Protein AF-A0A944CH88-F1 (afdb_monomer)

pLDDT: mean 96.01, std 3.59, range [76.94, 98.62]

Organism: NCBI:txid2571221

Radius of gyration: 16.91 Å; Cα contacts (8 Å, |Δi|>4): 150; chains: 1; bounding box: 44×30×49 Å

Sequence (169 aa):
MRGFDLSIDGFWRSFAVIFLLVPLFVVSSLAERKLLLDETEFLPAGAFWLAQFTSLGLDWVALPLLLAGLAKPLGISAGYVPFIVARNWTSLLAALPYVFVGLLYLAGLIAPGIMVLLSLVTLIVVIWYRFIIARVALQASMSMTIGVVILDIILSLLIGELAGRIWGL

Foldseek 3Di:
DVPFDLDPVSLVVLLVLLVVCVVLLVLLLVLVVVLVVVVDVDDPPVLSVQLSVQLSVCLSCVLLVVCVVCCVVQVQVQLSSQLSSLCSVCVNVLSVQSSVLSVCVVVVVDDSVVSVVSVVVSVVVSLVVSLVSLVVRSVHDSVVSVVSSVVSVVSSVVSSVVSSVVSVD

Mean predicted aligned error: 2.96 Å

Secondary structure (DSSP, 8-state):
-TTS--SHHHHHHHHTHHHHHHHHHHHHHHHHHHHHHHH-S---HHHHHHHHHHHHHHHHHHHHHHHHHHTTTTT-HHHHHHHHHHHHHHHHHHHHHHHHHHHHHHTTSS-HHHHHHHHHHHHHHHHHHHHHHHHHHH---HHHHHHHHHHHHHHHHHHHHHHHHHHT-

Structure (mmCIF, N/CA/C/O backbone):
data_AF-A0A944CH88-F1
#
_entry.id   AF-A0A944CH88-F1
#
loop_
_atom_site.group_PDB
_atom_site.id
_atom_site.type_symbol
_atom_site.label_atom_id
_atom_site.label_alt_id
_atom_site.label_comp_id
_atom_site.label_asym_id
_atom_site.label_entity_id
_atom_site.label_seq_id
_atom_site.pdbx_PDB_ins_code
_atom_site.Cartn_x
_atom_site.Cartn_y
_atom_site.Cartn_z
_atom_site.occupancy
_atom_site.B_iso_or_equiv
_atom_site.auth_seq_id
_atom_site.auth_comp_id
_atom_site.auth_asym_id
_atom_site.auth_atom_id
_atom_site.pdbx_PDB_model_num
ATOM 1 N N . MET A 1 1 ? -18.241 -1.582 6.065 1.00 85.25 1 MET A N 1
ATOM 2 C CA . MET A 1 1 ? -18.113 -2.413 7.286 1.00 85.25 1 MET A CA 1
ATOM 3 C C . MET A 1 1 ? -18.973 -3.673 7.259 1.00 85.25 1 MET A C 1
ATOM 5 O O . MET A 1 1 ? -18.416 -4.724 7.508 1.00 85.25 1 MET A O 1
ATOM 9 N N . ARG A 1 2 ? -20.273 -3.627 6.906 1.00 81.00 2 ARG A N 1
ATOM 10 C CA . ARG A 1 2 ? -21.160 -4.821 6.901 1.00 81.00 2 ARG A CA 1
ATOM 11 C C . ARG A 1 2 ? -20.719 -5.994 6.002 1.00 81.00 2 ARG A C 1
ATOM 13 O O . ARG A 1 2 ? -21.133 -7.112 6.258 1.00 81.00 2 ARG A O 1
ATOM 20 N N . GLY A 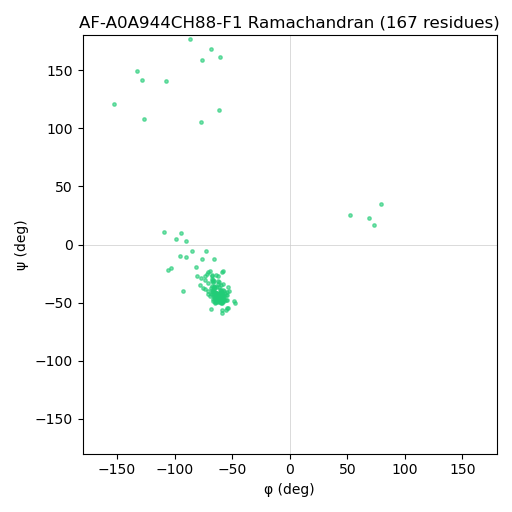1 3 ? -19.914 -5.742 4.966 1.00 85.19 3 GLY A N 1
ATOM 21 C CA . GLY A 1 3 ? -19.388 -6.781 4.069 1.00 85.19 3 GLY A CA 1
ATOM 22 C C . GLY A 1 3 ? -18.051 -7.397 4.498 1.00 85.19 3 GLY A C 1
ATOM 23 O O . GLY A 1 3 ? -17.506 -8.197 3.750 1.00 85.19 3 GLY A O 1
ATOM 24 N N . PHE A 1 4 ? -17.497 -7.007 5.651 1.00 90.88 4 PHE A N 1
ATOM 25 C CA . PHE A 1 4 ? -16.229 -7.539 6.152 1.00 90.88 4 PHE A CA 1
ATOM 26 C C . PHE A 1 4 ? -16.456 -8.466 7.345 1.00 90.88 4 PHE A C 1
ATOM 28 O O . PHE A 1 4 ? -17.264 -8.160 8.222 1.00 90.88 4 PHE A O 1
ATOM 35 N N . ASP A 1 5 ? -15.696 -9.560 7.403 1.00 93.62 5 ASP A N 1
ATOM 36 C CA . ASP A 1 5 ? -15.576 -10.385 8.605 1.00 93.62 5 ASP A CA 1
ATOM 37 C C . ASP A 1 5 ? -14.647 -9.680 9.604 1.00 93.62 5 ASP A C 1
ATOM 39 O O . ASP A 1 5 ? -13.435 -9.605 9.402 1.00 93.62 5 ASP A O 1
ATOM 43 N N . LEU A 1 6 ? -15.239 -9.111 10.657 1.00 95.38 6 LEU A N 1
ATOM 44 C CA . LEU A 1 6 ? -14.536 -8.341 11.690 1.00 95.38 6 LEU A CA 1
ATOM 45 C C . LEU A 1 6 ? -14.157 -9.188 12.915 1.00 95.38 6 LEU A C 1
ATOM 47 O O . LEU A 1 6 ? -13.763 -8.636 13.942 1.00 95.38 6 LEU A O 1
ATOM 51 N N . SER A 1 7 ? -14.306 -10.513 12.831 1.00 95.50 7 SER A N 1
ATOM 52 C CA . SER A 1 7 ? -13.823 -11.428 13.863 1.00 95.50 7 SER A CA 1
ATOM 53 C C . SER A 1 7 ? -12.290 -11.459 13.913 1.00 95.50 7 SER A C 1
ATOM 55 O O . SER A 1 7 ? -11.600 -10.970 13.015 1.00 95.50 7 SER A O 1
ATOM 57 N N . ILE A 1 8 ? -11.736 -12.073 14.961 1.00 94.44 8 ILE A N 1
ATOM 58 C CA . ILE A 1 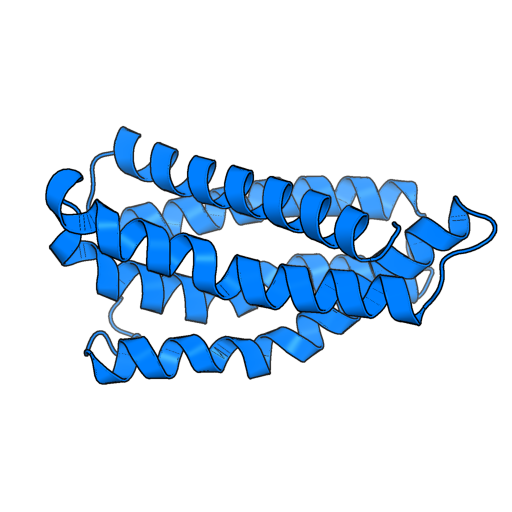8 ? -10.288 -12.300 15.054 1.00 94.44 8 ILE A CA 1
ATOM 59 C C . ILE A 1 8 ? -9.775 -13.205 13.924 1.00 94.44 8 ILE A C 1
ATOM 61 O O . ILE A 1 8 ? -8.683 -12.989 13.404 1.00 94.44 8 ILE A O 1
ATOM 65 N N . ASP A 1 9 ? -10.576 -14.171 13.477 1.00 96.69 9 ASP A N 1
ATOM 66 C CA . ASP A 1 9 ? -10.211 -15.004 12.334 1.00 96.69 9 ASP A CA 1
ATOM 67 C C . ASP A 1 9 ? -10.267 -14.200 11.034 1.00 96.69 9 ASP A C 1
ATOM 69 O O . ASP A 1 9 ? -9.391 -14.335 10.181 1.00 96.69 9 ASP A O 1
ATOM 73 N N . GLY A 1 10 ? -11.281 -13.342 10.885 1.00 96.62 10 GLY A N 1
ATOM 74 C CA . GLY A 1 10 ? -11.403 -12.405 9.769 1.00 96.62 10 GLY A CA 1
ATOM 75 C C . GLY A 1 10 ? -10.204 -11.460 9.669 1.00 96.62 10 GLY A C 1
ATOM 76 O O . GLY A 1 10 ? -9.684 -11.232 8.574 1.00 96.62 10 GLY A O 1
ATOM 77 N N . PHE A 1 11 ? -9.690 -10.996 10.813 1.00 97.81 11 PHE A N 1
ATOM 78 C CA . PHE A 1 11 ? -8.443 -10.234 10.903 1.00 97.81 11 PHE A CA 1
ATOM 79 C C . PHE A 1 11 ? -7.269 -10.985 10.275 1.00 97.81 11 PHE A C 1
ATOM 81 O O . PHE A 1 11 ? -6.664 -10.471 9.333 1.00 97.81 11 PHE A O 1
ATOM 88 N N . TRP A 1 12 ? -6.981 -12.209 10.720 1.00 97.88 12 TRP A N 1
ATOM 89 C CA . TRP A 1 12 ? -5.861 -12.989 10.184 1.00 97.88 12 TRP A CA 1
ATOM 90 C C . TRP A 1 12 ? -6.056 -13.359 8.713 1.00 97.88 12 TRP A C 1
ATOM 92 O O . TRP A 1 12 ? -5.129 -13.219 7.916 1.00 97.88 12 TRP A O 1
ATOM 102 N N . ARG A 1 13 ? -7.277 -13.739 8.315 1.00 97.62 13 ARG A N 1
ATOM 103 C CA . ARG A 1 13 ? -7.613 -14.015 6.909 1.00 97.62 13 ARG A CA 1
ATOM 104 C C . ARG A 1 13 ? -7.389 -12.801 6.012 1.00 97.62 13 ARG A C 1
ATOM 106 O O . ARG A 1 13 ? -6.966 -12.970 4.873 1.00 97.62 13 ARG A O 1
ATOM 113 N N . SER A 1 14 ? -7.621 -11.583 6.506 1.00 98.38 14 SER A N 1
ATOM 114 C CA . SER A 1 14 ? -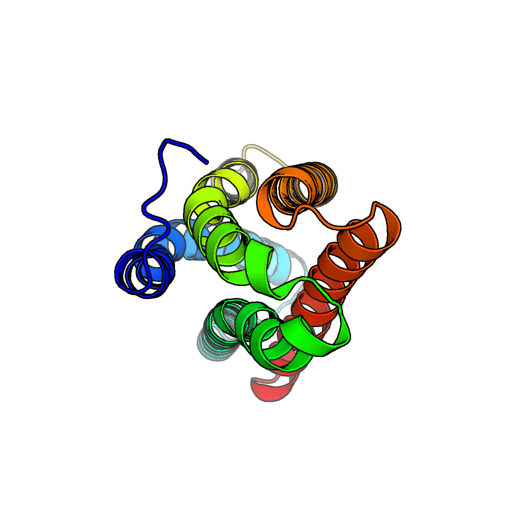7.413 -10.368 5.711 1.00 98.38 14 SER A CA 1
ATOM 115 C C . SER A 1 14 ? -5.952 -10.177 5.278 1.00 98.38 14 SER A C 1
ATOM 117 O O . SER A 1 14 ? -5.710 -9.610 4.217 1.00 98.38 14 SER A O 1
ATOM 119 N N . PHE A 1 15 ? -4.967 -10.694 6.023 1.00 98.38 15 PHE A N 1
ATOM 120 C CA . PHE A 1 15 ? -3.560 -10.610 5.612 1.00 98.38 15 PHE A CA 1
ATOM 121 C C . PHE A 1 15 ? -3.256 -11.450 4.371 1.00 98.38 15 PHE A C 1
ATOM 123 O O . PHE A 1 15 ? -2.366 -11.082 3.606 1.00 98.38 15 PHE A O 1
ATOM 130 N N . ALA A 1 16 ? -4.024 -12.516 4.118 1.00 98.12 16 ALA A N 1
ATOM 131 C CA . ALA A 1 16 ? -3.881 -13.337 2.918 1.00 98.12 16 ALA A CA 1
ATOM 132 C C . ALA A 1 16 ? -4.238 -12.576 1.627 1.00 98.12 16 ALA A C 1
ATOM 134 O O . ALA A 1 16 ? -3.886 -13.025 0.537 1.00 98.12 16 ALA A O 1
ATOM 135 N N . VAL A 1 17 ? -4.865 -11.395 1.726 1.00 98.44 17 VAL A N 1
ATOM 136 C CA . VAL A 1 17 ? -5.099 -10.511 0.572 1.00 98.44 17 VAL A CA 1
ATOM 137 C C . VAL A 1 17 ? -3.786 -10.121 -0.119 1.00 98.44 17 VAL A C 1
ATOM 139 O O . VAL A 1 17 ? -3.804 -9.865 -1.321 1.00 98.44 17 VAL A O 1
ATOM 142 N N . ILE A 1 18 ? -2.637 -10.178 0.570 1.00 98.38 18 ILE A N 1
ATOM 143 C CA . ILE A 1 18 ? -1.329 -9.956 -0.061 1.00 98.38 18 ILE A CA 1
ATOM 144 C C . ILE A 1 18 ? -1.106 -10.866 -1.274 1.00 98.38 18 ILE A C 1
ATOM 146 O O . ILE A 1 18 ? -0.581 -10.410 -2.280 1.00 98.38 18 ILE A O 1
ATOM 150 N N . PHE A 1 19 ? -1.572 -12.119 -1.245 1.00 98.12 19 PHE A N 1
ATOM 151 C CA . PHE A 1 19 ? -1.405 -13.044 -2.370 1.00 98.12 19 PHE A CA 1
ATOM 152 C C . PHE A 1 19 ? -2.203 -12.614 -3.607 1.00 98.12 19 PHE A C 1
ATOM 154 O O . PHE A 1 19 ? -1.765 -12.842 -4.731 1.00 98.12 19 PHE A O 1
ATOM 161 N N . LEU A 1 20 ? -3.346 -11.953 -3.405 1.00 98.06 20 LEU A N 1
ATOM 162 C CA . LEU A 1 20 ? -4.129 -11.341 -4.482 1.00 98.06 20 LEU A CA 1
ATOM 163 C C . LEU A 1 20 ? -3.508 -10.021 -4.954 1.00 98.06 20 LEU A C 1
ATOM 165 O O . LEU A 1 20 ? -3.662 -9.642 -6.113 1.00 98.06 20 LEU A O 1
ATOM 169 N N . LEU A 1 21 ? -2.801 -9.326 -4.063 1.00 98.06 21 LEU A N 1
ATOM 170 C CA . LEU A 1 21 ? -2.130 -8.067 -4.358 1.00 98.06 21 LEU A CA 1
ATOM 171 C C . LEU A 1 21 ? -0.818 -8.267 -5.128 1.00 98.06 21 LEU A C 1
ATOM 173 O O . LEU A 1 21 ? -0.511 -7.455 -5.994 1.00 98.06 21 LEU A O 1
ATOM 177 N N . VAL A 1 22 ? -0.070 -9.344 -4.866 1.00 98.31 22 VAL A N 1
ATOM 178 C CA . VAL A 1 22 ? 1.208 -9.664 -5.532 1.00 98.31 22 VAL A CA 1
ATOM 179 C C . VAL A 1 22 ? 1.150 -9.539 -7.062 1.00 98.31 22 VAL A C 1
ATOM 181 O O . VAL A 1 22 ? 2.009 -8.847 -7.604 1.00 98.31 22 VAL A O 1
ATOM 184 N N . PRO A 1 23 ? 0.181 -10.119 -7.800 1.00 98.19 23 PRO A N 1
ATOM 185 C CA . PRO A 1 23 ? 0.139 -9.946 -9.255 1.00 98.19 23 PRO A CA 1
ATOM 186 C C . PRO A 1 23 ? -0.070 -8.483 -9.685 1.00 98.19 23 PRO A C 1
ATOM 188 O O . PRO A 1 23 ? 0.547 -8.041 -10.651 1.00 98.19 23 PRO A O 1
ATOM 191 N N . LEU A 1 24 ? -0.881 -7.707 -8.957 1.00 98.25 24 LEU A N 1
ATOM 192 C CA . LEU A 1 24 ? -1.085 -6.273 -9.219 1.00 98.25 24 LEU A CA 1
ATOM 193 C C . LEU A 1 24 ? 0.192 -5.466 -8.934 1.00 98.25 24 LEU A C 1
ATOM 195 O O . LEU A 1 24 ? 0.570 -4.574 -9.698 1.00 98.25 24 LEU A O 1
ATOM 199 N N . PHE A 1 25 ? 0.879 -5.816 -7.850 1.00 97.94 25 PHE A N 1
ATOM 200 C CA . PHE A 1 25 ? 2.156 -5.230 -7.474 1.00 97.94 25 PHE A CA 1
ATOM 201 C C . PHE A 1 25 ? 3.218 -5.487 -8.547 1.00 97.94 25 PHE A C 1
ATOM 203 O O . PHE A 1 25 ? 3.821 -4.538 -9.031 1.00 97.94 25 PHE A O 1
ATOM 210 N N . VAL A 1 26 ? 3.366 -6.733 -9.012 1.00 98.50 26 VAL A N 1
ATOM 211 C CA . VAL A 1 26 ? 4.333 -7.104 -10.059 1.00 98.50 26 VAL A CA 1
ATOM 212 C C . VAL A 1 26 ? 4.133 -6.291 -11.338 1.00 98.50 26 VAL A C 1
ATOM 214 O O . VAL A 1 26 ? 5.114 -5.832 -11.917 1.00 98.50 26 VAL A O 1
ATOM 217 N N . VAL A 1 27 ? 2.889 -6.066 -11.774 1.00 98.31 27 VAL A N 1
ATOM 218 C CA . VAL A 1 27 ? 2.615 -5.236 -12.962 1.00 98.31 27 VAL A CA 1
ATOM 219 C C . VAL A 1 27 ? 3.071 -3.791 -12.752 1.00 98.31 27 VAL A C 1
ATOM 221 O O . VAL A 1 27 ? 3.725 -3.221 -13.624 1.00 98.31 27 VAL A O 1
ATOM 224 N N . SER A 1 28 ? 2.769 -3.211 -11.590 1.00 97.50 28 SER A N 1
ATOM 225 C CA . SER A 1 28 ? 3.194 -1.845 -11.257 1.00 97.50 28 SER A CA 1
ATOM 226 C C . SER A 1 28 ? 4.724 -1.738 -11.166 1.00 97.50 28 SER A C 1
ATOM 228 O O . SER A 1 28 ? 5.309 -0.835 -11.760 1.00 97.50 28 SER A O 1
ATOM 230 N N . SER A 1 29 ? 5.388 -2.707 -10.528 1.00 97.94 29 SER A N 1
ATOM 231 C CA . SER A 1 29 ? 6.851 -2.771 -10.423 1.00 97.94 29 SER A CA 1
ATOM 232 C C . SER A 1 29 ? 7.536 -2.999 -11.773 1.00 97.94 29 SER A C 1
ATOM 234 O O . SER A 1 29 ? 8.635 -2.503 -11.994 1.00 97.94 29 SER A O 1
ATOM 236 N N . LEU A 1 30 ? 6.912 -3.717 -12.713 1.00 98.19 30 LEU A N 1
ATOM 237 C CA . LEU A 1 30 ? 7.433 -3.836 -14.081 1.00 98.19 30 LEU A CA 1
ATOM 238 C C . LEU A 1 30 ? 7.440 -2.483 -14.798 1.00 98.19 30 LEU A C 1
ATOM 240 O O . LEU A 1 30 ? 8.406 -2.167 -15.492 1.00 98.19 30 LEU A O 1
ATOM 244 N N . ALA A 1 31 ? 6.377 -1.693 -14.631 1.00 97.94 31 ALA A N 1
ATOM 245 C CA . ALA A 1 31 ? 6.292 -0.353 -15.198 1.00 97.94 31 ALA A CA 1
ATOM 246 C C . ALA A 1 31 ? 7.352 0.575 -14.586 1.00 97.94 31 ALA A C 1
ATOM 248 O O . ALA A 1 31 ? 8.068 1.248 -15.318 1.00 97.94 31 ALA A O 1
ATOM 249 N N . GLU A 1 32 ? 7.508 0.552 -13.263 1.00 96.06 32 GLU A N 1
ATOM 250 C CA . GLU A 1 32 ? 8.556 1.294 -12.552 1.00 96.06 32 GLU A CA 1
ATOM 251 C C . GLU A 1 32 ? 9.962 0.889 -13.005 1.00 96.06 32 GLU A C 1
ATOM 253 O O . GLU A 1 32 ? 10.790 1.740 -13.311 1.00 96.06 32 GLU A O 1
ATOM 258 N N . ARG A 1 33 ? 10.229 -0.414 -13.137 1.00 95.88 33 ARG A N 1
ATOM 259 C CA . ARG A 1 33 ? 11.524 -0.905 -13.617 1.00 95.88 33 ARG A CA 1
ATOM 260 C C . ARG A 1 33 ? 11.847 -0.397 -15.019 1.00 95.88 33 ARG A C 1
ATOM 262 O O . ARG A 1 33 ? 12.991 -0.045 -15.285 1.00 95.88 33 ARG A O 1
ATOM 269 N N . LYS A 1 34 ? 10.859 -0.401 -15.920 1.00 95.69 34 LYS A N 1
ATOM 270 C CA . LYS A 1 34 ? 11.012 0.139 -17.277 1.00 95.69 34 LYS A CA 1
ATOM 271 C C . LYS A 1 34 ? 11.333 1.636 -17.224 1.00 95.69 34 LYS A C 1
ATOM 273 O O . LYS A 1 34 ? 12.265 2.056 -17.891 1.00 95.69 34 LYS A O 1
ATOM 278 N N . LEU A 1 35 ? 10.633 2.392 -16.376 1.00 94.81 35 LEU A N 1
ATOM 279 C CA . LEU A 1 35 ? 10.882 3.820 -16.176 1.00 94.81 35 LEU A CA 1
ATOM 280 C C . LEU A 1 35 ? 12.315 4.092 -15.690 1.00 94.81 35 LEU A C 1
ATOM 282 O O . LEU A 1 35 ? 12.998 4.937 -16.251 1.00 94.81 35 LEU A O 1
ATOM 286 N N . LEU A 1 36 ? 12.798 3.332 -14.705 1.00 92.81 36 LEU A N 1
ATOM 287 C CA . LEU A 1 36 ? 14.163 3.472 -14.187 1.00 92.81 36 LEU A CA 1
ATOM 288 C C . LEU A 1 36 ? 15.233 3.098 -15.222 1.00 92.81 36 LEU A C 1
ATOM 290 O O . LEU A 1 36 ? 16.297 3.708 -15.254 1.00 92.81 36 LEU A O 1
ATOM 294 N N . LEU A 1 37 ? 14.974 2.102 -16.071 1.00 93.25 37 LEU A N 1
ATOM 295 C CA . LEU A 1 37 ? 15.880 1.718 -17.161 1.00 93.25 37 LEU A CA 1
ATOM 296 C C . LEU A 1 37 ? 15.907 2.742 -18.305 1.00 93.25 37 LEU A C 1
ATOM 298 O O . LEU A 1 37 ? 16.910 2.825 -19.005 1.00 93.25 37 LEU A O 1
ATOM 302 N N . ASP A 1 38 ? 14.842 3.526 -18.493 1.00 85.81 38 ASP A N 1
ATOM 303 C CA . ASP A 1 38 ? 14.856 4.655 -19.432 1.00 85.81 38 ASP A CA 1
ATOM 304 C C . ASP A 1 38 ? 15.777 5.794 -18.925 1.00 85.81 38 ASP A C 1
ATOM 306 O O . ASP A 1 38 ? 16.265 6.593 -19.724 1.00 85.81 38 ASP A O 1
ATOM 310 N N . GLU A 1 39 ? 16.039 5.861 -17.611 1.00 82.38 39 GLU A N 1
ATOM 311 C CA . GLU A 1 39 ? 16.861 6.895 -16.957 1.00 82.38 39 GLU A CA 1
ATOM 312 C C . GLU A 1 39 ? 18.279 6.426 -16.575 1.00 82.38 39 GLU A C 1
ATOM 314 O O . GLU A 1 39 ? 19.169 7.254 -16.370 1.00 82.38 39 GLU A O 1
ATOM 319 N N . THR A 1 40 ? 18.511 5.114 -16.473 1.00 83.56 40 THR A N 1
ATOM 320 C CA . THR A 1 40 ? 19.772 4.522 -15.996 1.00 83.56 40 THR A CA 1
ATOM 321 C C . THR A 1 40 ? 20.314 3.479 -16.971 1.00 83.56 40 THR A C 1
ATOM 323 O O . THR A 1 40 ? 19.570 2.674 -17.523 1.00 83.56 40 THR A O 1
ATOM 326 N N . GLU A 1 41 ? 21.637 3.436 -17.158 1.00 76.94 41 GLU A N 1
ATOM 327 C CA . GLU A 1 41 ? 22.265 2.468 -18.075 1.00 76.94 41 GLU A CA 1
ATOM 328 C C . GLU A 1 41 ? 22.221 1.021 -17.552 1.00 76.94 41 GLU A C 1
ATOM 330 O O . GLU A 1 41 ? 22.302 0.071 -18.335 1.00 76.94 41 GLU A O 1
ATOM 335 N N . PHE A 1 42 ? 22.102 0.825 -16.232 1.00 83.81 42 PHE A N 1
ATOM 336 C CA . PHE A 1 42 ? 22.131 -0.500 -15.620 1.00 83.81 42 PHE A CA 1
ATOM 337 C C . PHE A 1 42 ? 21.344 -0.572 -14.307 1.00 83.81 42 PHE A C 1
ATOM 339 O O . PHE A 1 42 ? 21.687 0.083 -13.326 1.00 83.81 42 PHE A O 1
ATOM 346 N N . LEU A 1 43 ? 20.346 -1.460 -14.268 1.00 88.88 43 LEU A N 1
ATOM 347 C CA . LEU A 1 43 ? 19.575 -1.800 -13.072 1.00 88.88 43 LEU A CA 1
ATOM 348 C C . LEU A 1 43 ? 19.595 -3.326 -12.860 1.00 88.88 43 LEU A C 1
ATOM 350 O O . LEU A 1 43 ? 18.937 -4.057 -13.620 1.00 88.88 43 LEU A O 1
ATOM 354 N N . PRO A 1 44 ? 20.320 -3.846 -11.849 1.00 92.56 44 PRO A N 1
ATOM 355 C CA . PRO A 1 44 ? 20.387 -5.280 -11.598 1.00 92.56 44 PRO A CA 1
ATOM 356 C C . PRO A 1 44 ? 18.998 -5.845 -11.281 1.00 92.56 44 PRO A C 1
ATOM 358 O O . PRO A 1 44 ? 18.393 -5.527 -10.258 1.00 92.56 44 PRO A O 1
ATOM 361 N N . ALA A 1 45 ? 18.497 -6.735 -12.143 1.00 93.25 45 ALA A N 1
ATOM 362 C CA . ALA A 1 45 ? 17.147 -7.289 -12.016 1.00 93.25 45 ALA A CA 1
ATOM 363 C C . ALA A 1 45 ? 16.910 -7.971 -10.657 1.00 93.25 45 ALA A C 1
ATOM 365 O O . ALA A 1 45 ? 15.840 -7.826 -10.074 1.00 93.25 45 ALA A O 1
ATOM 366 N N . GLY A 1 46 ? 17.912 -8.706 -10.160 1.00 95.19 46 GLY A N 1
ATOM 367 C CA . GLY A 1 46 ? 17.840 -9.391 -8.869 1.00 95.19 46 GLY A CA 1
ATOM 368 C C . GLY A 1 46 ? 17.701 -8.416 -7.702 1.00 95.19 46 GLY A C 1
ATOM 369 O O . GLY A 1 46 ? 16.783 -8.568 -6.904 1.00 95.19 46 GLY A O 1
ATOM 370 N N . ALA A 1 47 ? 18.557 -7.390 -7.645 1.00 94.75 47 ALA A N 1
ATOM 371 C CA . ALA A 1 47 ? 18.500 -6.354 -6.613 1.00 94.75 47 ALA A CA 1
ATOM 372 C C . ALA A 1 47 ? 17.158 -5.613 -6.634 1.00 94.75 47 ALA A C 1
ATOM 374 O O . ALA A 1 47 ? 16.527 -5.473 -5.591 1.00 94.75 47 ALA A O 1
ATOM 375 N N . PHE A 1 48 ? 16.680 -5.231 -7.826 1.00 96.38 48 PHE A N 1
ATOM 376 C CA . PHE A 1 48 ? 15.377 -4.586 -8.005 1.00 96.38 48 PHE A CA 1
ATOM 377 C C . PHE A 1 48 ? 14.237 -5.411 -7.406 1.00 96.38 48 PHE A C 1
ATOM 379 O O . PHE A 1 48 ? 13.492 -4.922 -6.561 1.00 96.38 48 PHE A O 1
ATOM 386 N N . TRP A 1 49 ? 14.111 -6.682 -7.792 1.00 97.62 49 TRP A N 1
ATOM 387 C CA . TRP A 1 49 ? 13.023 -7.515 -7.281 1.00 97.62 49 TRP A CA 1
ATOM 388 C C . TRP A 1 49 ? 13.160 -7.819 -5.790 1.00 97.62 49 TRP A C 1
ATOM 390 O O . TRP A 1 49 ? 12.151 -7.850 -5.089 1.00 97.62 49 TRP A O 1
ATOM 400 N N . LEU A 1 50 ? 14.383 -8.002 -5.288 1.00 97.88 50 LEU A N 1
ATOM 401 C CA . LEU A 1 50 ? 14.619 -8.185 -3.857 1.00 97.88 50 LEU A CA 1
ATOM 402 C C . LEU A 1 50 ? 14.202 -6.944 -3.059 1.00 97.88 50 LEU A C 1
ATOM 404 O O . LEU A 1 50 ? 13.509 -7.095 -2.052 1.00 97.88 50 LEU A O 1
ATOM 408 N N . ALA A 1 51 ? 14.520 -5.738 -3.536 1.00 97.56 51 ALA A N 1
ATOM 409 C CA . ALA A 1 51 ? 14.054 -4.490 -2.937 1.00 97.56 51 ALA A CA 1
ATOM 410 C C . ALA A 1 51 ? 12.528 -4.372 -2.973 1.00 97.56 51 ALA A C 1
ATOM 412 O O . ALA A 1 51 ? 11.917 -4.184 -1.921 1.00 97.56 51 ALA A O 1
ATOM 413 N N . GLN A 1 52 ? 11.906 -4.598 -4.134 1.00 97.81 52 GLN A N 1
ATOM 414 C CA . GLN A 1 52 ? 10.453 -4.517 -4.294 1.00 97.81 52 GLN A CA 1
ATOM 415 C C . GLN A 1 52 ? 9.707 -5.486 -3.364 1.00 97.81 52 GLN A C 1
ATOM 417 O O . GLN A 1 52 ? 8.791 -5.078 -2.650 1.00 97.81 52 GLN A O 1
ATOM 422 N N . PHE A 1 53 ? 10.103 -6.761 -3.307 1.00 98.12 53 PHE A N 1
ATOM 423 C CA . PHE A 1 53 ? 9.431 -7.737 -2.442 1.00 98.12 53 PHE A CA 1
ATOM 424 C C . PHE A 1 53 ? 9.746 -7.546 -0.954 1.00 98.12 53 PHE A C 1
ATOM 426 O O . PHE A 1 53 ? 8.882 -7.817 -0.117 1.00 98.12 53 PHE A O 1
ATOM 433 N N . THR A 1 54 ? 10.936 -7.040 -0.614 1.00 98.06 54 THR A N 1
ATOM 434 C CA . THR A 1 54 ? 11.266 -6.659 0.768 1.00 98.06 54 THR A CA 1
ATOM 435 C C . THR A 1 54 ? 10.392 -5.495 1.223 1.00 98.06 54 THR A C 1
ATOM 437 O O . THR A 1 54 ? 9.778 -5.584 2.285 1.00 98.06 54 THR A O 1
ATOM 440 N N . SER A 1 55 ? 10.276 -4.446 0.402 1.00 97.75 55 SER A N 1
ATOM 441 C CA . SER A 1 55 ? 9.409 -3.300 0.686 1.00 97.75 55 SER A CA 1
ATOM 442 C C . SER A 1 55 ? 7.957 -3.740 0.818 1.00 97.75 55 SER A C 1
ATOM 444 O O . SER A 1 55 ? 7.350 -3.476 1.848 1.00 97.75 55 SER A O 1
ATOM 446 N N . LEU A 1 56 ? 7.427 -4.521 -0.135 1.00 98.12 56 LEU A N 1
ATOM 447 C CA . LEU A 1 56 ? 6.056 -5.039 -0.068 1.00 98.12 56 LEU A CA 1
ATOM 448 C C . LEU A 1 56 ? 5.791 -5.800 1.239 1.00 98.12 56 LEU A C 1
ATOM 450 O O . LEU A 1 56 ? 4.775 -5.567 1.890 1.00 98.12 56 LEU A O 1
ATOM 454 N N . GLY A 1 57 ? 6.689 -6.713 1.622 1.00 98.06 57 GLY A N 1
ATOM 455 C CA . GLY A 1 57 ? 6.536 -7.511 2.837 1.00 98.06 57 GLY A CA 1
ATOM 456 C C . GLY A 1 57 ? 6.552 -6.659 4.107 1.00 98.06 57 GLY A C 1
ATOM 457 O O . GLY A 1 57 ? 5.688 -6.828 4.968 1.00 98.06 57 GLY A O 1
ATOM 458 N N . LEU A 1 58 ? 7.504 -5.726 4.207 1.00 98.06 58 LEU A N 1
ATOM 459 C CA . LEU A 1 58 ? 7.631 -4.822 5.349 1.00 98.06 58 LEU A CA 1
ATOM 460 C C . LEU A 1 58 ? 6.450 -3.845 5.430 1.00 98.06 58 LEU A C 1
ATOM 462 O O . LEU A 1 58 ? 5.831 -3.739 6.488 1.00 98.06 58 LEU A O 1
ATOM 466 N N . ASP A 1 59 ? 6.070 -3.209 4.322 1.00 96.38 59 ASP A N 1
ATOM 467 C CA . ASP A 1 59 ? 4.941 -2.270 4.245 1.00 96.38 59 ASP A CA 1
ATOM 468 C C . ASP A 1 59 ? 3.605 -2.929 4.591 1.00 96.38 59 ASP A C 1
ATOM 470 O O . ASP A 1 59 ? 2.706 -2.301 5.167 1.00 96.38 59 ASP A O 1
ATOM 474 N N . TRP A 1 60 ? 3.463 -4.216 4.265 1.00 97.94 60 TRP A N 1
ATOM 475 C CA . TRP A 1 60 ? 2.254 -4.970 4.568 1.00 97.94 60 TRP A CA 1
ATOM 476 C C . TRP A 1 60 ? 2.024 -5.126 6.072 1.00 97.94 60 TRP A C 1
ATOM 478 O O . TRP A 1 60 ? 0.879 -5.067 6.527 1.00 97.94 60 TRP A O 1
ATOM 488 N N . VAL A 1 61 ? 3.097 -5.294 6.851 1.00 98.00 61 VAL A N 1
ATOM 489 C CA . VAL A 1 61 ? 3.020 -5.596 8.290 1.00 98.00 61 VAL A CA 1
ATOM 490 C C . VAL A 1 61 ? 3.370 -4.414 9.195 1.00 98.00 61 VAL A C 1
ATOM 492 O O . VAL A 1 61 ? 2.911 -4.385 10.336 1.00 98.00 61 VAL A O 1
ATOM 495 N N . ALA A 1 62 ? 4.116 -3.418 8.709 1.00 97.94 62 ALA A N 1
ATOM 496 C CA . ALA A 1 62 ? 4.646 -2.324 9.523 1.00 97.94 62 ALA A CA 1
ATOM 497 C C . ALA A 1 62 ? 3.552 -1.523 10.239 1.00 97.94 62 ALA A C 1
ATOM 499 O O . ALA A 1 62 ? 3.552 -1.439 11.470 1.00 97.94 62 ALA A O 1
ATOM 500 N N . LEU A 1 63 ? 2.584 -0.972 9.495 1.00 97.62 63 LEU A N 1
ATOM 501 C CA . LEU A 1 63 ? 1.497 -0.201 10.102 1.00 97.62 63 LEU A CA 1
ATOM 502 C C . LEU A 1 63 ? 0.618 -1.066 11.031 1.00 97.62 63 LEU A C 1
ATOM 504 O O . LEU A 1 63 ? 0.378 -0.629 12.159 1.00 97.62 63 LEU A O 1
ATOM 508 N N . PRO A 1 64 ? 0.146 -2.272 10.638 1.00 97.94 64 PRO A N 1
ATOM 509 C CA . PRO A 1 64 ? -0.616 -3.129 11.545 1.00 97.94 64 PRO A CA 1
ATOM 510 C C . PRO A 1 64 ? 0.097 -3.433 12.865 1.00 97.94 64 PRO A C 1
ATOM 512 O O . PRO A 1 64 ? -0.548 -3.371 13.913 1.00 97.94 64 PRO A O 1
ATOM 515 N N . LEU A 1 65 ? 1.399 -3.733 12.834 1.00 98.19 65 LEU A N 1
ATOM 516 C CA . LEU A 1 65 ? 2.186 -4.029 14.035 1.00 98.19 65 LEU A CA 1
ATOM 517 C C . LEU A 1 65 ? 2.380 -2.787 14.905 1.00 98.19 65 LEU A C 1
ATOM 519 O O . LEU A 1 65 ? 2.183 -2.842 16.120 1.00 98.19 65 LEU A O 1
ATOM 523 N N . LEU A 1 66 ? 2.703 -1.650 14.288 1.00 97.88 66 LEU A N 1
ATOM 524 C CA . LEU A 1 66 ? 2.875 -0.393 15.004 1.00 97.88 66 LEU A CA 1
ATOM 525 C C . LEU A 1 66 ? 1.572 0.035 15.693 1.00 97.88 66 LEU A C 1
ATOM 527 O O . LEU A 1 66 ? 1.562 0.359 16.881 1.00 97.88 66 LEU A O 1
ATOM 531 N N . LEU A 1 67 ? 0.448 -0.028 14.975 1.00 97.38 67 LEU A N 1
ATOM 532 C CA . LEU A 1 67 ? -0.857 0.280 15.546 1.00 97.38 67 LEU A CA 1
ATOM 533 C C . LEU A 1 67 ? -1.295 -0.751 16.587 1.00 97.38 67 LEU A C 1
ATOM 535 O O . LEU A 1 67 ? -1.969 -0.355 17.527 1.00 97.38 67 LEU A O 1
ATOM 539 N N . ALA A 1 68 ? -0.898 -2.025 16.496 1.00 96.81 68 ALA A N 1
ATOM 540 C CA . ALA A 1 68 ? -1.187 -3.000 17.551 1.00 96.81 68 ALA A CA 1
ATOM 541 C C . ALA A 1 68 ? -0.589 -2.559 18.898 1.00 96.81 68 ALA A C 1
ATOM 543 O O . ALA A 1 68 ? -1.273 -2.592 19.922 1.00 96.81 68 ALA A O 1
ATOM 544 N N . GLY A 1 69 ? 0.663 -2.083 18.888 1.00 96.56 69 GLY A N 1
ATOM 545 C CA . GLY A 1 69 ? 1.336 -1.564 20.082 1.00 96.56 69 GLY A CA 1
ATOM 546 C C . GLY A 1 69 ? 0.781 -0.220 20.564 1.00 96.56 69 GLY A C 1
ATOM 547 O O . GLY A 1 69 ? 0.726 0.038 21.766 1.00 96.56 69 GLY A O 1
ATOM 548 N N . LEU A 1 70 ? 0.324 0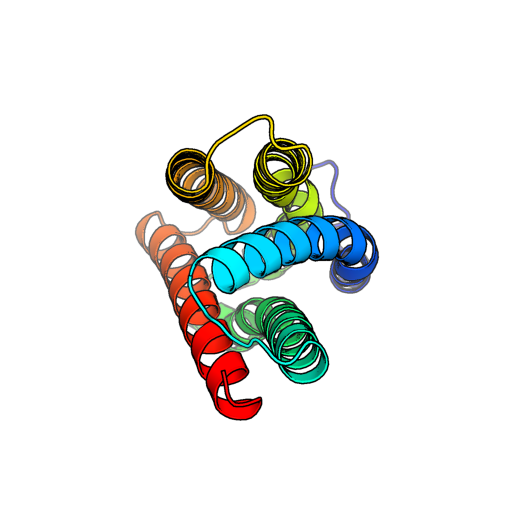.630 19.640 1.00 95.56 70 LEU A N 1
ATOM 549 C CA . LEU A 1 70 ? -0.150 1.981 19.951 1.00 95.56 70 LEU A CA 1
ATOM 550 C C . LEU A 1 70 ? -1.671 2.094 20.135 1.00 95.56 70 LEU A C 1
ATOM 552 O O . LEU A 1 70 ? -2.151 3.122 20.604 1.00 95.56 70 LEU A O 1
ATOM 556 N N . ALA A 1 71 ? -2.457 1.063 19.823 1.00 94.56 71 ALA A N 1
ATOM 557 C CA . ALA A 1 71 ? -3.913 1.185 19.770 1.00 94.56 71 ALA A CA 1
ATOM 558 C C . ALA A 1 71 ? -4.531 1.608 21.109 1.00 94.56 71 ALA A C 1
ATOM 560 O O . ALA A 1 71 ? -5.449 2.428 21.132 1.00 94.56 71 ALA A O 1
ATOM 561 N N . LYS A 1 72 ? -4.016 1.068 22.221 1.00 93.75 72 LYS A N 1
ATOM 562 C CA . LYS A 1 72 ? -4.482 1.396 23.574 1.00 93.75 72 LYS A CA 1
ATOM 563 C C . LYS A 1 72 ? -4.132 2.834 23.989 1.00 93.75 72 LYS A C 1
ATOM 565 O O . LYS A 1 72 ? -5.065 3.559 24.327 1.00 93.75 72 LYS A O 1
ATOM 570 N N . PRO A 1 73 ? -2.859 3.285 23.955 1.00 95.00 73 PRO A N 1
ATOM 571 C CA . PRO A 1 73 ? -2.523 4.664 24.327 1.00 95.00 73 PRO A CA 1
ATOM 572 C C . PRO A 1 73 ? -3.142 5.713 23.393 1.00 95.00 73 PRO A C 1
ATOM 574 O O . PRO A 1 73 ? -3.411 6.826 23.828 1.00 95.00 73 PRO A O 1
ATOM 577 N N . LEU A 1 74 ? -3.421 5.355 22.137 1.00 92.94 74 LEU A N 1
ATOM 578 C CA . LEU A 1 74 ? -4.096 6.227 21.176 1.00 92.94 74 LEU A CA 1
ATOM 579 C C . LEU A 1 74 ? -5.635 6.180 21.276 1.00 92.94 74 LEU A C 1
ATOM 581 O O . LEU A 1 74 ? -6.312 6.943 20.592 1.00 92.94 74 LEU A O 1
ATOM 585 N N . GLY A 1 75 ? -6.213 5.302 22.102 1.00 94.00 75 GLY A N 1
ATOM 586 C CA . GLY A 1 75 ? -7.668 5.187 22.265 1.00 94.00 75 GLY A CA 1
ATOM 587 C C . GLY A 1 75 ? -8.412 4.636 21.040 1.00 94.00 75 GLY A C 1
ATOM 588 O O . GLY A 1 75 ? -9.607 4.874 20.896 1.00 94.00 75 GLY A O 1
ATOM 589 N N . ILE A 1 76 ? -7.732 3.897 20.157 1.00 95.44 76 ILE A N 1
ATOM 590 C CA . ILE A 1 76 ? -8.290 3.352 18.902 1.00 95.44 76 ILE A CA 1
ATOM 591 C C . ILE A 1 76 ? -8.474 1.827 18.921 1.00 95.44 76 ILE A C 1
ATOM 593 O O . ILE A 1 76 ? -8.758 1.226 17.887 1.00 95.44 76 ILE A O 1
ATOM 597 N N . SER A 1 77 ? -8.333 1.175 20.080 1.00 95.44 77 SER A N 1
ATOM 598 C CA . SER A 1 77 ? -8.418 -0.291 20.209 1.00 95.44 77 SER A CA 1
ATOM 599 C C . SER A 1 77 ? -9.688 -0.899 19.611 1.00 95.44 77 SER A C 1
ATOM 601 O O . SER A 1 77 ? -9.604 -1.927 18.948 1.00 95.44 77 SER A O 1
ATOM 603 N N . ALA A 1 78 ? -10.847 -0.255 19.785 1.00 93.88 78 ALA A N 1
ATOM 604 C CA . ALA A 1 78 ? -12.113 -0.746 19.233 1.00 93.88 78 ALA A CA 1
ATOM 605 C C . ALA A 1 78 ? -12.152 -0.704 17.693 1.00 93.88 78 ALA A C 1
ATOM 607 O O . ALA A 1 78 ? -12.777 -1.553 17.062 1.00 93.88 78 ALA A O 1
ATOM 608 N N . GLY A 1 79 ? -11.470 0.274 17.091 1.00 96.12 79 GLY A N 1
ATOM 609 C CA . GLY A 1 79 ? -11.403 0.462 15.643 1.00 96.12 79 GLY A CA 1
ATOM 610 C C . GLY A 1 79 ? -10.239 -0.267 14.970 1.00 96.12 79 GLY A C 1
ATOM 611 O O . GLY A 1 79 ? -10.221 -0.354 13.747 1.00 96.12 79 GLY A O 1
ATOM 612 N N . TYR A 1 80 ? -9.286 -0.813 15.735 1.00 97.19 80 TYR A N 1
ATOM 613 C CA . TYR A 1 80 ? -8.070 -1.434 15.202 1.00 97.19 80 TYR A CA 1
ATOM 614 C C . TYR A 1 80 ? -8.366 -2.608 14.259 1.00 97.19 80 TYR A C 1
ATOM 616 O O . TYR A 1 80 ? -8.007 -2.552 13.085 1.00 97.19 80 TYR A O 1
ATOM 624 N N . VAL A 1 81 ? -9.063 -3.645 14.740 1.00 97.38 81 VAL A N 1
ATOM 625 C CA . VAL A 1 81 ? -9.406 -4.816 13.911 1.00 97.38 81 VAL A CA 1
ATOM 626 C C . VAL A 1 81 ? -10.241 -4.411 12.688 1.00 97.38 81 VAL A C 1
ATOM 628 O O . VAL A 1 81 ? -9.840 -4.750 11.571 1.00 97.38 81 VAL A O 1
ATOM 631 N N . PRO A 1 82 ? -11.335 -3.631 12.836 1.00 97.62 82 PRO A N 1
ATOM 632 C CA . PRO A 1 82 ? -12.092 -3.135 11.692 1.00 97.62 82 PRO A CA 1
ATOM 633 C C . PRO A 1 82 ? -11.246 -2.378 10.667 1.00 97.62 82 PRO A C 1
ATOM 635 O O . PRO A 1 82 ? -11.436 -2.557 9.463 1.00 97.62 82 PRO A O 1
ATOM 638 N N . PHE A 1 83 ? -10.308 -1.551 11.129 1.00 97.88 83 PHE A N 1
ATOM 639 C CA . PHE A 1 83 ? -9.423 -0.781 10.265 1.00 97.88 83 PHE A CA 1
ATOM 640 C C . PHE A 1 83 ? -8.457 -1.663 9.485 1.00 97.88 83 PHE A C 1
ATOM 642 O O . PHE A 1 83 ? -8.374 -1.505 8.269 1.00 97.88 83 PHE A O 1
ATOM 649 N N . ILE A 1 84 ? -7.773 -2.609 10.135 1.00 98.38 84 ILE A N 1
ATOM 650 C CA . ILE A 1 84 ? -6.817 -3.484 9.444 1.00 98.38 84 ILE A CA 1
ATOM 651 C C . ILE A 1 84 ? -7.527 -4.379 8.427 1.00 98.38 84 ILE A C 1
ATOM 653 O O . ILE A 1 84 ? -7.083 -4.461 7.283 1.00 98.38 84 ILE A O 1
ATOM 657 N N . VAL A 1 85 ? -8.673 -4.967 8.791 1.00 98.50 85 VAL A N 1
ATOM 658 C CA . VAL A 1 85 ? -9.467 -5.779 7.856 1.00 98.50 85 VAL A CA 1
ATOM 659 C C . VAL A 1 85 ? -9.885 -4.951 6.642 1.00 98.50 85 VAL A C 1
ATOM 661 O O . VAL A 1 85 ? -9.670 -5.370 5.503 1.00 98.50 85 VAL A O 1
ATOM 664 N N . ALA A 1 86 ? -10.448 -3.760 6.868 1.00 98.00 86 ALA A N 1
ATOM 665 C CA . ALA A 1 86 ? -10.878 -2.892 5.780 1.00 98.00 86 ALA A CA 1
ATOM 666 C C . ALA A 1 86 ? -9.691 -2.444 4.915 1.00 98.00 86 ALA A C 1
ATOM 668 O O . ALA A 1 86 ? -9.776 -2.552 3.694 1.00 98.00 86 ALA A O 1
ATOM 669 N N . ARG A 1 87 ? -8.576 -2.000 5.513 1.00 97.62 87 ARG A N 1
ATOM 670 C CA . ARG A 1 87 ? -7.345 -1.599 4.806 1.00 97.62 87 ARG A CA 1
ATOM 671 C C . ARG A 1 87 ? -6.835 -2.720 3.905 1.00 97.62 87 ARG A C 1
ATOM 673 O O . ARG A 1 87 ? -6.556 -2.473 2.736 1.00 97.62 87 ARG A O 1
ATOM 680 N N . ASN A 1 88 ? -6.757 -3.943 4.422 1.00 98.38 88 ASN A N 1
ATOM 681 C CA . ASN A 1 88 ? -6.220 -5.075 3.676 1.00 98.38 88 ASN A CA 1
ATOM 682 C C . ASN A 1 88 ? -7.097 -5.418 2.471 1.00 98.38 88 ASN A C 1
ATOM 684 O O . ASN A 1 88 ? -6.599 -5.453 1.352 1.00 98.38 88 ASN A O 1
ATOM 688 N N . TRP A 1 89 ? -8.410 -5.577 2.649 1.00 98.06 89 TRP A N 1
ATOM 689 C CA . TRP A 1 89 ? -9.310 -5.882 1.528 1.00 98.06 89 TRP A CA 1
ATOM 690 C C . TRP A 1 89 ? -9.404 -4.752 0.503 1.00 98.06 89 TRP A C 1
ATOM 692 O O . TRP A 1 89 ? -9.456 -4.993 -0.702 1.00 98.06 89 TRP A O 1
ATOM 702 N N . THR A 1 90 ? -9.405 -3.505 0.969 1.00 97.81 90 THR A N 1
ATOM 703 C CA . THR A 1 90 ? -9.494 -2.337 0.086 1.00 97.81 90 THR A CA 1
ATOM 704 C C . THR A 1 90 ? -8.187 -2.012 -0.632 1.00 97.81 90 THR A C 1
ATOM 706 O O . THR A 1 90 ? -8.220 -1.258 -1.605 1.00 97.81 90 THR A O 1
ATOM 709 N N . SER A 1 91 ? -7.062 -2.611 -0.226 1.00 97.94 91 SER A N 1
ATOM 710 C CA . SER A 1 91 ? -5.769 -2.459 -0.905 1.00 97.94 91 SER A CA 1
ATOM 711 C C . SER A 1 91 ? -5.819 -2.879 -2.377 1.00 97.94 91 SER A C 1
ATOM 713 O O . SER A 1 91 ? -5.189 -2.233 -3.208 1.00 97.94 91 SER A O 1
ATOM 715 N N . LEU A 1 92 ? -6.633 -3.886 -2.720 1.00 97.88 92 LEU A N 1
ATOM 716 C CA . LEU A 1 92 ? -6.827 -4.325 -4.102 1.00 97.88 92 LEU A CA 1
ATOM 717 C C . LEU A 1 92 ? -7.380 -3.187 -4.960 1.00 97.88 92 LEU A C 1
ATOM 719 O O . LEU A 1 92 ? -6.827 -2.881 -6.010 1.00 97.88 92 LEU A O 1
ATOM 723 N N . LEU A 1 93 ? -8.422 -2.506 -4.472 1.00 97.44 93 LEU A N 1
ATOM 724 C CA . LEU A 1 93 ? -9.019 -1.359 -5.161 1.00 97.44 93 LEU A CA 1
ATOM 725 C C . LEU A 1 93 ? -8.050 -0.178 -5.242 1.00 97.44 93 LEU A C 1
ATOM 727 O O . LEU A 1 93 ? -8.015 0.504 -6.259 1.00 97.44 93 LEU A O 1
ATOM 731 N N . ALA A 1 94 ? -7.245 0.041 -4.200 1.00 97.44 94 ALA A N 1
ATOM 732 C CA . ALA A 1 94 ? -6.223 1.083 -4.200 1.00 97.44 94 ALA A CA 1
ATOM 733 C C . ALA A 1 94 ? -5.081 0.802 -5.196 1.00 97.44 94 ALA A C 1
ATOM 735 O O . ALA A 1 94 ? -4.456 1.743 -5.677 1.00 97.44 94 ALA A O 1
ATOM 736 N N . ALA A 1 95 ? -4.812 -0.466 -5.518 1.00 98.00 95 ALA A N 1
ATOM 737 C CA . ALA A 1 95 ? -3.778 -0.856 -6.472 1.00 98.00 95 ALA A CA 1
ATOM 738 C C . ALA A 1 95 ? -4.229 -0.737 -7.938 1.00 98.00 95 ALA A C 1
ATOM 740 O O . ALA A 1 95 ? -3.395 -0.508 -8.812 1.00 98.00 95 ALA A O 1
ATOM 741 N N . LEU A 1 96 ? -5.533 -0.857 -8.225 1.00 98.00 96 LEU A N 1
ATOM 742 C CA . LEU A 1 96 ? -6.047 -0.849 -9.603 1.00 98.00 96 LEU A CA 1
ATOM 743 C C . LEU A 1 96 ? -5.639 0.384 -10.426 1.00 98.00 96 LEU A C 1
ATOM 745 O O . LEU A 1 96 ? -5.245 0.193 -11.577 1.00 98.00 96 LEU A O 1
ATOM 749 N N . PRO A 1 97 ? -5.682 1.627 -9.904 1.00 98.19 97 PRO A N 1
ATOM 750 C CA . PRO A 1 97 ? -5.289 2.785 -10.698 1.00 98.19 97 PRO A CA 1
ATOM 751 C C . PRO A 1 97 ? -3.795 2.776 -11.053 1.00 98.19 97 PRO A C 1
ATOM 753 O O . PRO A 1 97 ? -3.447 3.100 -12.185 1.00 98.19 97 PRO A O 1
ATOM 756 N N . TYR A 1 98 ? -2.921 2.328 -10.142 1.00 98.06 98 TYR A N 1
ATOM 757 C CA . TYR A 1 98 ? -1.491 2.163 -10.434 1.00 98.06 98 TYR A CA 1
ATOM 758 C C . TYR A 1 98 ? -1.255 1.112 -11.515 1.00 98.06 98 TYR A C 1
ATOM 760 O O . TYR A 1 98 ? -0.509 1.360 -12.458 1.00 98.06 98 TYR A O 1
ATOM 768 N N . VAL A 1 99 ? -1.945 -0.028 -11.425 1.00 98.44 99 VAL A N 1
ATOM 769 C CA . VAL A 1 99 ? -1.875 -1.081 -12.445 1.00 98.44 99 VAL A CA 1
ATOM 770 C C . VAL A 1 99 ? -2.347 -0.561 -13.793 1.00 98.44 99 VAL A C 1
ATOM 772 O O . VAL A 1 99 ? -1.697 -0.806 -14.802 1.00 98.44 99 VAL A O 1
ATOM 775 N N . PHE A 1 100 ? -3.450 0.184 -13.824 1.00 98.44 100 PHE A N 1
ATOM 776 C CA . PHE A 1 100 ? -3.970 0.763 -15.055 1.00 98.44 100 PHE A CA 1
ATOM 777 C C . PHE A 1 100 ? -2.955 1.714 -15.705 1.00 98.44 100 PHE A C 1
ATOM 779 O O . PHE A 1 100 ? -2.634 1.552 -16.881 1.00 98.44 100 PHE A O 1
ATOM 786 N N . VAL A 1 101 ? -2.389 2.649 -14.936 1.00 98.44 101 VAL A N 1
ATOM 787 C CA . VAL A 1 101 ? -1.340 3.566 -15.415 1.00 98.44 101 VAL A CA 1
ATOM 788 C C . VAL A 1 101 ? -0.102 2.795 -15.887 1.00 98.44 101 VAL A C 1
ATOM 790 O O . VAL A 1 101 ? 0.416 3.063 -16.972 1.00 98.44 101 VAL A O 1
ATOM 793 N N . GLY A 1 102 ? 0.339 1.800 -15.115 1.00 98.19 102 GLY A N 1
ATOM 794 C CA . GLY A 1 102 ? 1.484 0.958 -15.447 1.00 98.19 102 GLY A CA 1
ATOM 795 C C . GLY A 1 102 ? 1.281 0.170 -16.741 1.00 98.19 102 GLY A C 1
ATOM 796 O O . GLY A 1 102 ? 2.174 0.140 -17.581 1.00 98.19 102 GLY A O 1
ATOM 797 N N . LEU A 1 103 ? 0.093 -0.399 -16.960 1.00 98.62 103 LEU A N 1
ATOM 798 C CA . LEU A 1 103 ? -0.245 -1.113 -18.194 1.00 98.62 103 LEU A CA 1
ATOM 799 C C . LEU A 1 103 ? -0.238 -0.192 -19.417 1.00 98.62 103 LEU A C 1
ATOM 801 O O . LEU A 1 103 ? 0.297 -0.584 -20.452 1.00 98.62 103 LEU A O 1
ATOM 805 N N . LEU A 1 104 ? -0.772 1.030 -19.305 1.00 98.56 104 LEU A N 1
ATOM 806 C CA . LEU A 1 104 ? -0.709 2.013 -20.393 1.00 98.56 104 LEU A CA 1
ATOM 807 C C . LEU A 1 104 ? 0.743 2.327 -20.778 1.00 98.56 104 LEU A C 1
ATOM 809 O O . LEU A 1 104 ? 1.073 2.379 -21.964 1.00 98.56 104 LEU A O 1
ATOM 813 N N . TYR A 1 105 ? 1.620 2.505 -19.788 1.00 98.31 105 TYR A N 1
ATOM 814 C CA . TYR A 1 105 ? 3.034 2.788 -20.030 1.00 98.31 105 TYR A CA 1
ATOM 815 C C . TYR A 1 105 ? 3.797 1.577 -20.582 1.00 98.31 105 TYR A C 1
ATOM 817 O O . TYR A 1 105 ? 4.580 1.700 -21.530 1.00 98.31 105 TYR A O 1
ATOM 825 N N . LEU A 1 106 ? 3.553 0.381 -20.041 1.00 98.06 106 LEU A N 1
ATOM 826 C CA . LEU A 1 106 ? 4.144 -0.862 -20.539 1.00 98.06 106 LEU A CA 1
ATOM 827 C C . LEU A 1 106 ? 3.743 -1.123 -21.996 1.00 98.06 106 LEU A C 1
ATOM 829 O O . LEU A 1 106 ? 4.604 -1.485 -22.795 1.00 98.06 106 LEU A O 1
ATOM 833 N N . ALA A 1 107 ? 2.489 -0.839 -22.358 1.00 98.19 107 ALA A N 1
ATOM 834 C CA . ALA A 1 107 ? 1.977 -0.927 -23.725 1.00 98.19 107 ALA A CA 1
ATOM 835 C C . ALA A 1 107 ? 2.488 0.184 -24.668 1.00 98.19 107 ALA A C 1
ATOM 837 O O . ALA A 1 107 ? 2.185 0.153 -25.858 1.00 98.19 107 ALA A O 1
ATOM 838 N N . GLY A 1 108 ? 3.243 1.168 -24.163 1.00 97.38 108 GLY A N 1
ATOM 839 C CA . GLY A 1 108 ? 3.760 2.285 -24.962 1.00 97.38 108 GLY A CA 1
ATOM 840 C C . GLY A 1 108 ? 2.700 3.316 -25.362 1.00 97.38 108 GLY A C 1
ATOM 841 O O . GLY A 1 108 ? 2.933 4.104 -26.272 1.00 97.38 108 GLY A O 1
ATOM 842 N N . LEU A 1 109 ? 1.540 3.321 -24.696 1.00 98.31 109 LEU A N 1
ATOM 843 C CA . LEU A 1 109 ? 0.434 4.241 -24.990 1.00 98.31 109 LEU A CA 1
ATOM 844 C C . LEU A 1 109 ? 0.626 5.6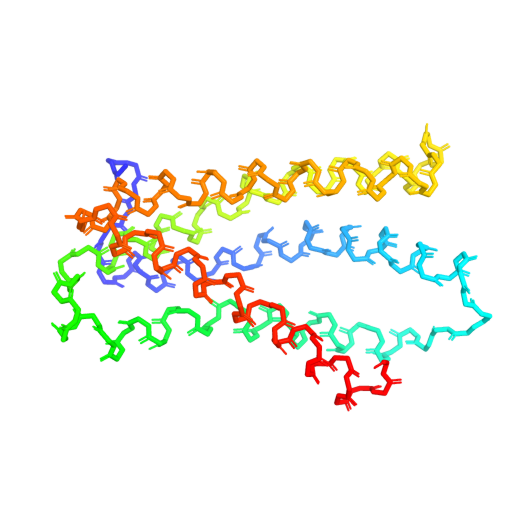25 -24.360 1.00 98.31 109 LEU A C 1
ATOM 846 O O . LEU A 1 109 ? -0.014 6.587 -24.781 1.00 98.31 109 LEU A O 1
ATOM 850 N N . ILE A 1 110 ? 1.486 5.730 -23.345 1.00 98.06 110 ILE A N 1
ATOM 851 C CA . ILE A 1 110 ? 1.823 6.987 -22.672 1.00 98.06 110 ILE A CA 1
ATOM 852 C C . ILE A 1 110 ? 3.339 7.123 -22.513 1.00 98.06 110 ILE A C 1
ATOM 854 O O . ILE A 1 110 ? 4.049 6.130 -22.362 1.00 98.06 110 ILE A O 1
ATOM 858 N N . ALA A 1 111 ? 3.827 8.364 -22.535 1.00 97.38 111 ALA A N 1
ATOM 859 C CA . ALA A 1 111 ? 5.237 8.688 -22.322 1.00 97.38 111 ALA A CA 1
ATOM 860 C C . ALA A 1 111 ? 5.635 8.596 -20.828 1.00 97.38 111 ALA A C 1
ATOM 862 O O . ALA A 1 111 ? 4.760 8.756 -19.968 1.00 97.38 111 ALA A O 1
ATOM 863 N N . PRO A 1 112 ? 6.937 8.442 -20.502 1.00 96.44 112 PRO A N 1
ATOM 864 C CA . PRO A 1 112 ? 7.441 8.392 -19.123 1.00 96.44 112 PRO A CA 1
ATOM 865 C C . PRO A 1 112 ? 6.920 9.523 -18.221 1.00 96.44 112 PRO A C 1
ATOM 867 O O . PRO A 1 112 ? 6.354 9.273 -17.159 1.00 96.44 112 PRO A O 1
ATOM 870 N N . GLY A 1 113 ? 6.991 10.777 -18.682 1.00 96.62 113 GLY A N 1
ATOM 871 C CA . GLY A 1 113 ? 6.509 11.926 -17.903 1.00 96.62 113 GLY A CA 1
ATOM 872 C C . GLY A 1 113 ? 5.004 11.888 -17.600 1.00 96.62 113 GLY A C 1
ATOM 873 O O . GLY A 1 113 ? 4.573 12.329 -16.535 1.00 96.62 113 GLY A O 1
ATOM 874 N N . ILE A 1 114 ? 4.196 11.309 -18.497 1.00 98.00 114 ILE A N 1
ATOM 875 C CA . ILE A 1 114 ? 2.752 11.129 -18.281 1.00 98.00 114 ILE A CA 1
ATOM 876 C C . ILE A 1 114 ? 2.496 10.011 -17.268 1.00 98.00 114 ILE A C 1
ATOM 878 O O . ILE A 1 114 ? 1.622 10.161 -16.417 1.00 98.00 114 ILE A O 1
ATOM 882 N N . MET A 1 115 ? 3.275 8.926 -17.305 1.00 97.12 115 MET A N 1
ATOM 883 C CA . MET A 1 115 ? 3.211 7.879 -16.283 1.00 97.12 115 MET A CA 1
ATOM 884 C C . MET A 1 115 ? 3.500 8.452 -14.889 1.00 97.12 115 MET A C 1
ATOM 886 O O . MET A 1 115 ? 2.733 8.192 -13.960 1.00 97.12 115 MET A O 1
ATOM 890 N N . VAL A 1 116 ? 4.559 9.257 -14.743 1.00 97.44 116 VAL A N 1
ATOM 891 C CA . VAL A 1 116 ? 4.914 9.909 -13.470 1.00 97.44 116 VAL A CA 1
ATOM 892 C C . VAL A 1 116 ? 3.778 10.810 -12.986 1.00 97.44 116 VAL A C 1
ATOM 894 O O . VAL A 1 116 ? 3.311 10.661 -11.856 1.00 97.44 116 VAL A O 1
ATOM 897 N N . LEU A 1 117 ? 3.262 11.689 -13.851 1.00 98.19 117 LEU A N 1
ATOM 898 C CA . LEU A 1 117 ? 2.156 12.586 -13.507 1.00 98.19 117 LEU A CA 1
ATOM 899 C C . LEU A 1 117 ? 0.902 11.820 -13.055 1.00 98.19 117 LEU A C 1
ATOM 901 O O . LEU A 1 117 ? 0.321 12.139 -12.018 1.00 98.19 117 LEU A O 1
ATOM 905 N N . LEU A 1 118 ? 0.488 10.792 -13.801 1.00 98.31 118 LEU A N 1
ATOM 906 C CA . LEU A 1 118 ? -0.685 9.987 -13.454 1.00 98.31 118 LEU A CA 1
ATOM 907 C C . LEU A 1 118 ? -0.470 9.167 -12.176 1.00 98.31 118 LEU A C 1
ATOM 909 O O . LEU A 1 118 ? -1.419 8.965 -11.415 1.00 98.31 118 LEU A O 1
ATOM 913 N N . SER A 1 119 ? 0.762 8.741 -11.900 1.00 97.31 119 SER A N 1
ATOM 914 C CA . SER A 1 119 ? 1.119 8.051 -10.655 1.00 97.31 119 SER A CA 1
ATOM 915 C C . SER A 1 119 ? 1.037 8.987 -9.445 1.00 97.31 119 SER A C 1
ATOM 917 O O . SER A 1 119 ? 0.538 8.581 -8.396 1.00 97.31 119 SER A O 1
ATOM 919 N N . LEU A 1 120 ? 1.427 10.260 -9.593 1.00 97.44 120 LEU A N 1
ATOM 920 C CA . LEU A 1 120 ? 1.256 11.291 -8.558 1.00 97.44 120 L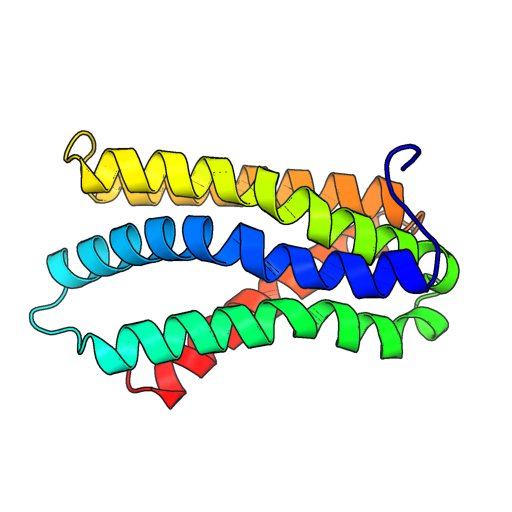EU A CA 1
ATOM 921 C C . LEU A 1 120 ? -0.221 11.620 -8.304 1.00 97.44 120 LEU A C 1
ATOM 923 O O . LEU A 1 120 ? -0.649 11.717 -7.154 1.00 97.44 120 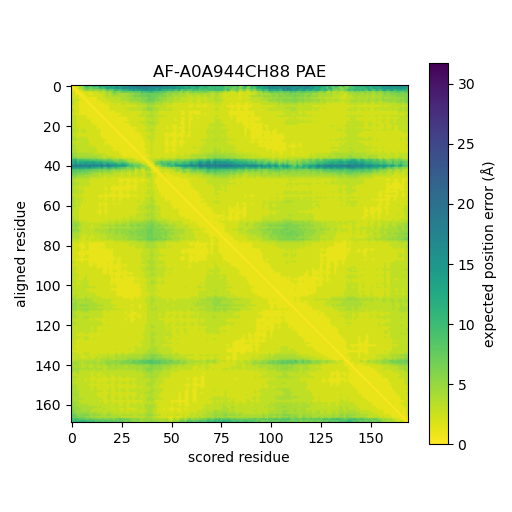LEU A O 1
ATOM 927 N N . VAL A 1 121 ? -1.029 11.742 -9.360 1.00 98.25 121 VAL A N 1
ATOM 928 C CA . VAL A 1 121 ? -2.485 11.915 -9.217 1.00 98.25 121 VAL A CA 1
ATOM 929 C C . VAL A 1 121 ? -3.097 10.704 -8.513 1.00 98.25 121 VAL A C 1
ATOM 931 O O . VAL A 1 121 ? -3.890 10.857 -7.582 1.00 98.25 121 VAL A O 1
ATOM 934 N N . THR A 1 122 ? -2.684 9.500 -8.906 1.00 97.44 122 THR A N 1
ATOM 935 C CA . THR A 1 122 ? -3.115 8.253 -8.270 1.00 97.44 122 THR A CA 1
ATOM 936 C C . THR A 1 122 ? -2.756 8.230 -6.788 1.00 97.44 122 THR A C 1
ATOM 938 O O . THR A 1 122 ? -3.601 7.871 -5.970 1.00 97.44 122 THR A O 1
ATOM 941 N N . LEU A 1 123 ? -1.552 8.677 -6.420 1.00 96.56 123 LEU A N 1
ATOM 942 C CA . LEU A 1 123 ? -1.128 8.781 -5.026 1.00 96.56 123 LEU A CA 1
ATOM 943 C C . LEU A 1 123 ? -2.085 9.656 -4.210 1.0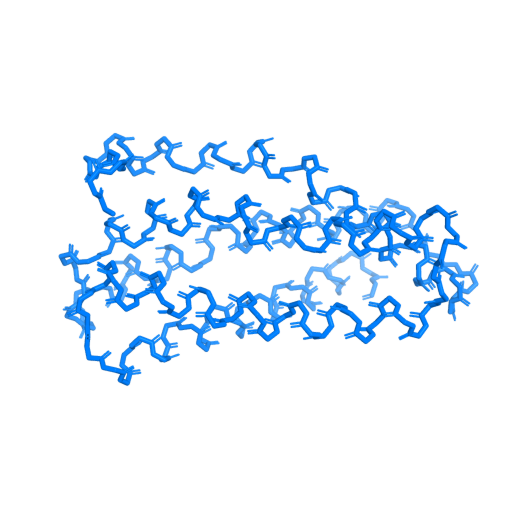0 96.56 123 LEU A C 1
ATOM 945 O O . LEU A 1 123 ? -2.538 9.233 -3.150 1.00 96.56 123 LEU A O 1
ATOM 949 N N . ILE A 1 124 ? -2.461 10.832 -4.719 1.00 97.81 124 ILE A N 1
ATOM 950 C CA . ILE A 1 124 ? -3.407 11.732 -4.039 1.00 97.81 124 ILE A CA 1
ATOM 951 C C . ILE A 1 124 ? -4.769 11.048 -3.844 1.00 97.81 124 ILE A C 1
ATOM 953 O O . ILE A 1 124 ? -5.334 11.084 -2.747 1.00 97.81 124 ILE A O 1
ATOM 957 N N . VAL A 1 125 ? -5.281 10.381 -4.883 1.00 97.69 125 VAL A N 1
ATOM 958 C CA . VAL A 1 125 ? -6.556 9.648 -4.826 1.00 97.69 125 VAL A CA 1
ATOM 959 C C . VAL A 1 125 ? -6.496 8.507 -3.810 1.00 97.69 125 VAL A C 1
ATOM 961 O O . VAL A 1 125 ? -7.421 8.341 -3.015 1.00 97.69 125 VAL A O 1
ATOM 964 N N . VAL A 1 126 ? -5.403 7.742 -3.787 1.00 97.25 126 VAL A N 1
ATOM 965 C CA . VAL A 1 126 ? -5.210 6.626 -2.854 1.00 97.25 126 VAL A CA 1
ATOM 966 C C . VAL A 1 126 ? -5.066 7.120 -1.418 1.00 97.25 126 VAL A C 1
ATOM 968 O O . VAL A 1 126 ? -5.648 6.515 -0.520 1.00 97.25 126 VAL A O 1
ATOM 971 N N . ILE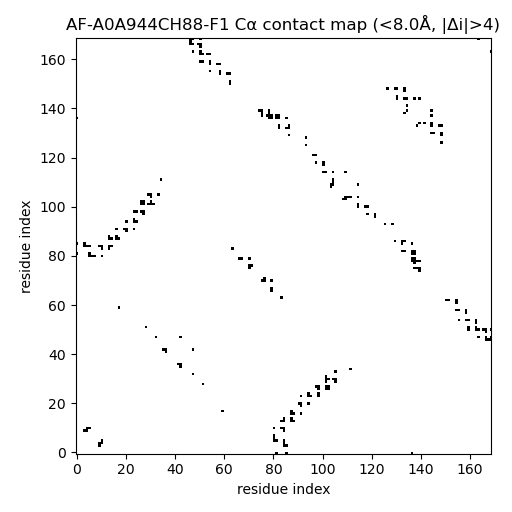 A 1 127 ? -4.364 8.230 -1.179 1.00 97.56 127 ILE A N 1
ATOM 972 C CA . ILE A 1 127 ? -4.273 8.853 0.150 1.00 97.56 127 ILE A CA 1
ATOM 973 C C . ILE A 1 127 ? -5.664 9.262 0.638 1.00 97.56 127 ILE A C 1
ATOM 975 O O . ILE A 1 127 ? -6.052 8.923 1.757 1.00 97.56 127 ILE A O 1
ATOM 979 N N . TRP A 1 128 ? -6.442 9.941 -0.208 1.00 98.06 128 TRP A N 1
ATOM 980 C CA . TRP A 1 128 ? -7.814 10.328 0.120 1.00 98.06 128 TRP A CA 1
ATOM 981 C C . TRP A 1 128 ? -8.704 9.110 0.400 1.00 98.06 128 TRP A C 1
ATOM 983 O O . TRP A 1 128 ? -9.436 9.079 1.392 1.00 98.06 128 TRP A O 1
ATOM 993 N N . TYR A 1 129 ? -8.589 8.064 -0.417 1.00 98.00 129 TYR A N 1
ATOM 994 C CA . TYR A 1 129 ? -9.312 6.813 -0.223 1.00 98.00 129 TYR A CA 1
ATOM 995 C C . TYR A 1 129 ? -8.946 6.131 1.103 1.00 98.00 129 TYR A C 1
ATOM 997 O O . TYR A 1 129 ? -9.832 5.800 1.894 1.00 98.00 129 TYR A O 1
ATOM 1005 N N . ARG A 1 130 ? -7.648 5.988 1.407 1.00 97.06 130 ARG A N 1
ATOM 1006 C CA . ARG A 1 130 ? -7.156 5.434 2.681 1.00 97.06 130 ARG A CA 1
ATOM 1007 C C . ARG A 1 130 ? -7.639 6.254 3.872 1.00 97.06 130 ARG A C 1
ATOM 1009 O O . ARG A 1 130 ? -8.033 5.678 4.885 1.00 97.06 130 ARG A O 1
ATOM 1016 N N . PHE A 1 131 ? -7.676 7.577 3.738 1.00 98.00 131 PHE A N 1
ATOM 1017 C CA . PHE A 1 131 ? -8.234 8.459 4.754 1.00 98.00 131 PHE A CA 1
ATOM 1018 C C . PHE A 1 131 ? -9.718 8.183 5.009 1.00 98.00 131 PHE A C 1
ATOM 1020 O O . PHE A 1 131 ? -10.112 8.068 6.167 1.00 98.00 131 PHE A O 1
ATOM 1027 N N . ILE A 1 132 ? -10.538 7.999 3.971 1.00 97.56 132 ILE A N 1
ATOM 1028 C CA . ILE A 1 132 ? -11.953 7.633 4.141 1.00 97.56 132 ILE A CA 1
ATOM 1029 C C . ILE A 1 132 ? -12.090 6.287 4.859 1.00 97.56 132 ILE A C 1
ATOM 1031 O O . ILE A 1 132 ? -12.871 6.176 5.806 1.00 97.56 132 ILE A O 1
ATOM 1035 N N . ILE A 1 133 ? -11.315 5.274 4.458 1.00 97.19 133 ILE A N 1
ATOM 1036 C CA . ILE A 1 133 ? -11.332 3.963 5.121 1.00 97.19 133 ILE A CA 1
ATOM 1037 C C . ILE A 1 133 ? -10.951 4.099 6.598 1.00 97.19 133 ILE A C 1
ATOM 1039 O O . ILE A 1 133 ? -11.655 3.576 7.464 1.00 97.19 133 ILE A O 1
ATOM 1043 N N . ALA A 1 134 ? -9.901 4.862 6.904 1.00 97.19 134 ALA A N 1
ATOM 1044 C CA . ALA A 1 134 ? -9.492 5.151 8.272 1.00 97.19 134 ALA A CA 1
ATOM 1045 C C . ALA A 1 134 ? -10.594 5.888 9.056 1.00 97.19 134 ALA A C 1
ATOM 1047 O O . ALA A 1 134 ? -10.912 5.484 10.174 1.00 97.19 134 ALA A O 1
ATOM 1048 N N . ARG A 1 135 ? -11.243 6.906 8.468 1.00 96.62 135 ARG A N 1
ATOM 1049 C CA . ARG A 1 135 ? -12.357 7.646 9.093 1.00 96.62 135 ARG A CA 1
ATOM 1050 C C . ARG A 1 135 ? -13.511 6.727 9.477 1.00 96.62 135 ARG A C 1
ATOM 1052 O O . ARG A 1 135 ? -14.049 6.845 10.575 1.00 96.62 135 ARG A O 1
ATOM 1059 N N . VAL A 1 136 ? -13.890 5.831 8.569 1.00 95.00 136 VAL A N 1
ATOM 1060 C CA . VAL A 1 136 ? -15.032 4.929 8.749 1.00 95.00 136 VAL A CA 1
ATOM 1061 C C . VAL A 1 136 ? -14.704 3.792 9.715 1.00 95.00 136 VAL A C 1
ATOM 1063 O O . VAL A 1 136 ? -15.568 3.397 10.494 1.00 95.00 136 VAL A O 1
ATOM 1066 N N . ALA A 1 137 ? -13.485 3.256 9.684 1.00 96.12 137 ALA A N 1
ATOM 1067 C CA . ALA A 1 137 ? -13.147 2.056 10.439 1.00 96.12 137 ALA A CA 1
ATOM 1068 C C . ALA A 1 137 ? -12.572 2.342 11.834 1.00 96.12 137 ALA A C 1
ATOM 1070 O O . ALA A 1 137 ? -12.949 1.660 12.784 1.00 96.12 137 ALA A O 1
ATOM 1071 N N . LEU A 1 138 ? -11.708 3.356 11.985 1.00 94.25 138 LEU A N 1
ATOM 1072 C CA . LEU A 1 138 ? -11.098 3.670 13.283 1.00 94.25 138 LEU A CA 1
ATOM 1073 C C . LEU A 1 138 ? -12.075 4.335 14.253 1.00 94.25 138 LEU A C 1
ATOM 1075 O O . LEU A 1 138 ? -11.864 4.242 15.458 1.00 94.25 138 LEU A O 1
ATOM 1079 N N . GLN A 1 139 ? -13.096 5.042 13.746 1.00 90.38 139 GLN A N 1
ATOM 1080 C CA . GLN A 1 139 ? -14.026 5.850 14.557 1.00 90.38 139 GLN A CA 1
ATOM 1081 C C . GLN A 1 139 ? -13.304 6.844 15.495 1.00 90.38 139 GLN A C 1
ATOM 1083 O O . GLN A 1 139 ? -13.831 7.258 16.523 1.00 90.38 139 GLN A O 1
ATOM 1088 N N . ALA A 1 140 ? -12.082 7.240 15.130 1.00 93.62 140 ALA A N 1
ATOM 1089 C CA . ALA A 1 140 ? -11.247 8.146 15.905 1.00 93.62 140 ALA A CA 1
ATOM 1090 C C . ALA A 1 140 ? -11.554 9.617 15.581 1.00 93.62 140 ALA A C 1
ATOM 1092 O O . ALA A 1 140 ? -12.333 9.929 14.672 1.00 93.62 140 ALA A O 1
ATOM 1093 N N . SER A 1 141 ? -10.895 10.538 16.286 1.00 95.50 141 SER A N 1
ATOM 1094 C CA . SER A 1 141 ? -10.921 11.959 15.935 1.00 95.50 141 SER A CA 1
ATOM 1095 C C . SER A 1 141 ? -10.347 12.209 14.531 1.00 95.50 141 SER A C 1
ATOM 1097 O O . SER A 1 141 ? -9.611 11.390 13.963 1.00 95.50 141 SER A O 1
ATOM 1099 N N . MET A 1 142 ? -10.673 13.372 13.962 1.00 95.88 142 MET A N 1
ATOM 1100 C CA . MET A 1 142 ? -10.145 13.793 12.662 1.00 95.88 142 MET A CA 1
ATOM 1101 C C . MET A 1 142 ? -8.611 13.832 12.664 1.00 95.88 142 MET A C 1
ATOM 1103 O O . MET A 1 142 ? -7.978 13.244 11.791 1.00 95.88 142 MET A O 1
ATOM 1107 N N . SER A 1 143 ? -8.023 14.462 13.685 1.00 95.94 143 SER A N 1
ATOM 1108 C CA . SER A 1 143 ? -6.571 14.586 13.841 1.00 95.94 143 SER A CA 1
ATOM 1109 C C . SER A 1 143 ? -5.879 13.231 13.963 1.00 95.94 143 SER A C 1
ATOM 1111 O O . SER A 1 143 ? -4.867 13.013 13.304 1.00 95.94 143 SER A O 1
ATOM 1113 N N . MET A 1 144 ? -6.449 12.292 14.726 1.00 95.75 144 MET A N 1
ATOM 1114 C CA . MET A 1 144 ? -5.909 10.934 14.832 1.00 95.75 144 MET A CA 1
ATOM 1115 C C . MET A 1 144 ? -5.928 10.218 13.482 1.00 95.75 144 MET A C 1
ATOM 1117 O O . MET A 1 144 ? -4.949 9.590 13.095 1.00 95.75 144 MET A O 1
ATOM 1121 N N . THR A 1 145 ? -7.034 10.330 12.744 1.00 96.50 145 THR A N 1
ATOM 1122 C CA . THR A 1 145 ? -7.153 9.693 11.426 1.00 96.50 145 THR A CA 1
ATOM 1123 C C . THR A 1 145 ? -6.087 10.229 10.468 1.00 96.50 145 THR A C 1
ATOM 1125 O O . THR A 1 145 ? -5.411 9.446 9.805 1.00 96.50 145 THR A O 1
ATOM 1128 N N . ILE A 1 146 ? -5.904 11.553 10.427 1.00 96.69 146 ILE A N 1
ATOM 1129 C CA . ILE A 1 146 ? -4.847 12.194 9.633 1.00 96.69 146 ILE A CA 1
ATOM 1130 C C . ILE A 1 146 ? -3.474 11.665 10.060 1.00 96.69 146 ILE A C 1
ATOM 1132 O O . ILE A 1 146 ? -2.690 11.261 9.207 1.00 96.69 146 ILE A O 1
ATOM 1136 N N . GLY A 1 147 ? -3.208 11.604 11.369 1.00 96.94 147 GLY A N 1
ATOM 1137 C CA . GLY A 1 147 ? -1.953 11.089 11.914 1.00 96.94 147 GLY A CA 1
ATOM 1138 C C . GLY A 1 147 ? -1.652 9.655 11.475 1.00 96.94 147 GLY A C 1
ATOM 1139 O O . GLY A 1 147 ? -0.538 9.379 11.047 1.00 96.94 147 GLY A O 1
ATOM 1140 N N . VAL A 1 148 ? -2.645 8.761 11.497 1.00 96.81 148 VAL A N 1
ATOM 1141 C CA . VAL A 1 148 ? -2.482 7.370 11.037 1.00 96.81 148 VAL A CA 1
ATOM 1142 C C . VAL A 1 148 ? -2.168 7.297 9.540 1.00 96.81 148 VAL A C 1
ATOM 1144 O O . VAL A 1 148 ? -1.311 6.515 9.140 1.00 96.81 148 VAL A O 1
ATOM 1147 N N . VAL A 1 149 ? -2.826 8.109 8.708 1.00 96.94 149 VAL A N 1
ATOM 1148 C CA . VAL A 1 149 ? -2.569 8.124 7.256 1.00 96.94 149 VAL A CA 1
ATOM 1149 C C . VAL A 1 149 ? -1.186 8.695 6.946 1.00 96.94 149 VAL A C 1
ATOM 1151 O O . VAL A 1 149 ? -0.463 8.126 6.135 1.00 96.94 149 VAL A O 1
ATOM 1154 N N . ILE A 1 150 ? -0.788 9.781 7.611 1.00 97.06 150 ILE A N 1
ATOM 1155 C CA . ILE A 1 150 ? 0.560 10.351 7.471 1.00 97.06 150 ILE A CA 1
ATOM 1156 C C . ILE A 1 150 ? 1.615 9.335 7.910 1.00 97.06 150 ILE A C 1
ATOM 1158 O O . ILE A 1 150 ? 2.619 9.160 7.227 1.00 97.06 150 ILE A O 1
ATOM 1162 N N . LEU A 1 151 ? 1.375 8.633 9.016 1.00 97.06 151 LEU A N 1
ATOM 1163 C CA . LEU A 1 151 ? 2.263 7.588 9.508 1.00 97.06 151 LEU A CA 1
ATOM 1164 C C . LEU A 1 151 ? 2.416 6.443 8.497 1.00 97.06 151 LEU A C 1
ATOM 1166 O O . LEU A 1 151 ? 3.536 6.017 8.249 1.00 97.06 151 LEU A O 1
ATOM 1170 N N . ASP A 1 152 ? 1.324 5.986 7.878 1.00 96.06 152 ASP A N 1
ATOM 1171 C CA . ASP A 1 152 ? 1.350 4.970 6.811 1.00 96.06 152 ASP A CA 1
ATOM 1172 C C . ASP A 1 152 ? 2.206 5.424 5.615 1.00 96.06 152 ASP A C 1
ATOM 1174 O O . ASP A 1 152 ? 3.021 4.652 5.111 1.00 96.06 152 ASP A O 1
ATOM 1178 N N . ILE A 1 153 ? 2.083 6.691 5.202 1.00 95.81 153 ILE A N 1
ATOM 1179 C CA . ILE A 1 153 ? 2.889 7.271 4.115 1.00 95.81 153 ILE A CA 1
ATOM 1180 C C . ILE A 1 153 ? 4.371 7.320 4.501 1.00 95.81 153 ILE A C 1
ATOM 1182 O O . ILE A 1 153 ? 5.214 6.868 3.732 1.00 95.81 153 ILE A O 1
ATOM 1186 N N . ILE A 1 154 ? 4.696 7.842 5.687 1.00 97.31 154 ILE A N 1
ATOM 1187 C CA . ILE A 1 154 ? 6.084 7.953 6.160 1.00 97.31 154 ILE A CA 1
ATOM 1188 C C . ILE A 1 154 ? 6.728 6.570 6.259 1.00 97.31 154 ILE A C 1
ATOM 1190 O O . ILE A 1 154 ? 7.851 6.396 5.796 1.00 97.31 154 ILE A O 1
ATOM 1194 N N . LEU A 1 155 ? 6.021 5.585 6.824 1.00 96.88 155 LEU A N 1
ATOM 1195 C CA . LEU A 1 155 ? 6.510 4.209 6.897 1.00 96.88 155 LEU A CA 1
ATOM 1196 C C . LEU A 1 155 ? 6.801 3.654 5.504 1.00 96.88 155 LEU A C 1
ATOM 1198 O O . LEU A 1 155 ? 7.895 3.143 5.300 1.00 96.88 155 LEU A O 1
ATOM 1202 N N . SER A 1 156 ? 5.874 3.830 4.558 1.00 95.56 156 SER A N 1
ATOM 1203 C CA . SER A 1 156 ? 6.035 3.332 3.185 1.00 95.56 156 SER A CA 1
ATOM 1204 C C . SER A 1 156 ? 7.261 3.939 2.491 1.00 95.56 156 SER A C 1
ATOM 1206 O O . SER A 1 156 ? 8.047 3.234 1.867 1.00 95.56 156 SER A O 1
ATOM 1208 N N . LEU A 1 157 ? 7.468 5.252 2.639 1.00 95.19 157 LEU A N 1
ATOM 1209 C CA . LEU A 1 157 ? 8.626 5.940 2.060 1.00 95.19 157 LEU A CA 1
ATOM 1210 C C . LEU A 1 157 ? 9.945 5.479 2.692 1.00 95.19 157 LEU A C 1
ATOM 1212 O O . LEU A 1 157 ? 10.914 5.224 1.981 1.00 95.19 157 LEU A O 1
ATOM 1216 N N . LEU A 1 158 ? 9.986 5.360 4.023 1.00 97.38 158 LEU A N 1
ATOM 1217 C CA . LEU A 1 158 ? 11.180 4.905 4.736 1.00 97.38 158 LEU A CA 1
ATOM 1218 C C . LEU A 1 158 ? 11.525 3.456 4.391 1.00 97.38 158 LEU A C 1
ATOM 1220 O O . LEU A 1 158 ? 12.695 3.137 4.210 1.00 97.38 158 LEU A O 1
ATOM 1224 N N . ILE A 1 159 ? 10.526 2.581 4.307 1.00 97.69 159 ILE A N 1
ATOM 1225 C CA . ILE A 1 159 ? 10.720 1.171 3.975 1.00 97.69 159 ILE A CA 1
ATOM 1226 C C . ILE A 1 159 ? 11.232 1.021 2.542 1.00 97.69 159 ILE A C 1
ATOM 1228 O O . ILE A 1 159 ? 12.203 0.292 2.346 1.00 97.69 159 ILE A O 1
ATOM 1232 N N . GLY A 1 160 ? 10.651 1.740 1.577 1.00 94.94 160 GLY A N 1
ATOM 1233 C CA . GLY A 1 160 ? 11.121 1.732 0.190 1.00 94.94 160 GLY A CA 1
ATOM 1234 C C . GLY A 1 160 ? 12.581 2.177 0.069 1.00 94.94 160 GLY A C 1
ATOM 1235 O O . GLY A 1 160 ? 13.403 1.460 -0.501 1.00 94.94 160 GLY A O 1
ATOM 1236 N N . GLU A 1 161 ? 12.930 3.304 0.696 1.00 95.44 161 GLU A N 1
ATOM 1237 C CA . GLU A 1 161 ? 14.303 3.829 0.717 1.00 95.44 161 GLU A CA 1
ATOM 1238 C C . GLU A 1 161 ? 15.291 2.846 1.363 1.00 95.44 161 GLU A C 1
ATOM 1240 O O . GLU A 1 161 ? 16.367 2.572 0.830 1.00 95.44 161 GLU A O 1
ATOM 1245 N N . LEU A 1 162 ? 14.939 2.288 2.525 1.00 96.56 162 LEU A N 1
ATOM 1246 C CA . LEU A 1 162 ? 15.803 1.342 3.231 1.00 96.56 162 LEU A CA 1
ATOM 1247 C C . LEU A 1 162 ? 15.962 0.033 2.456 1.00 96.56 162 LEU A C 1
ATOM 1249 O O . LEU A 1 162 ? 17.066 -0.507 2.411 1.00 96.56 162 LEU A O 1
ATOM 1253 N N . ALA A 1 163 ? 14.892 -0.470 1.838 1.00 95.69 163 ALA A N 1
ATOM 1254 C CA . ALA A 1 163 ? 14.949 -1.661 1.004 1.00 95.69 163 ALA A CA 1
ATOM 1255 C C . ALA A 1 163 ? 15.875 -1.441 -0.200 1.00 95.69 163 ALA A C 1
ATOM 1257 O O . ALA A 1 163 ? 16.731 -2.288 -0.445 1.00 95.69 163 ALA A O 1
ATOM 1258 N N . GLY A 1 164 ? 15.776 -0.298 -0.889 1.00 92.69 164 GLY A N 1
ATOM 1259 C CA . GLY A 1 164 ? 16.697 0.066 -1.971 1.00 92.69 164 GLY A CA 1
ATOM 1260 C C . GLY A 1 164 ? 18.158 -0.003 -1.522 1.00 92.69 164 GLY A C 1
ATOM 1261 O O . GLY A 1 164 ? 18.934 -0.806 -2.043 1.00 92.69 164 GLY A O 1
ATOM 1262 N N . ARG A 1 165 ? 18.493 0.700 -0.433 1.00 94.12 165 ARG A N 1
ATOM 1263 C CA . ARG A 1 165 ? 19.855 0.720 0.128 1.00 94.12 165 ARG A CA 1
ATOM 1264 C C . ARG A 1 165 ? 20.378 -0.659 0.527 1.00 94.12 165 ARG A C 1
ATOM 1266 O O . ARG A 1 165 ? 21.545 -0.955 0.284 1.00 94.12 165 ARG A O 1
ATOM 1273 N N . ILE A 1 166 ? 19.543 -1.498 1.149 1.00 95.38 166 ILE A N 1
ATOM 1274 C CA . ILE A 1 166 ? 19.925 -2.858 1.575 1.00 95.38 166 ILE A CA 1
ATOM 1275 C C . ILE A 1 166 ? 20.327 -3.715 0.371 1.00 95.38 166 ILE A C 1
ATOM 1277 O O . ILE A 1 166 ? 21.249 -4.524 0.476 1.00 95.38 166 ILE A O 1
ATOM 1281 N N . TRP A 1 167 ? 19.656 -3.531 -0.766 1.00 94.50 167 TRP A N 1
ATOM 1282 C CA . TRP A 1 167 ? 19.893 -4.311 -1.978 1.00 94.50 167 TRP A CA 1
ATOM 1283 C C . TRP A 1 167 ? 20.793 -3.610 -3.005 1.00 94.50 167 TRP A C 1
ATOM 1285 O O . TRP A 1 167 ? 21.043 -4.179 -4.067 1.00 94.50 167 TRP A O 1
ATOM 1295 N N . GLY A 1 168 ? 21.339 -2.436 -2.674 1.00 88.06 168 GLY A N 1
ATOM 1296 C CA . GLY A 1 168 ? 22.302 -1.708 -3.504 1.00 88.06 168 GLY A CA 1
ATOM 1297 C C . GLY A 1 168 ? 21.677 -0.919 -4.657 1.00 88.06 168 GLY A C 1
ATOM 1298 O O . GLY A 1 168 ? 22.279 -0.862 -5.730 1.00 88.06 168 GLY A O 1
ATOM 1299 N N . LEU A 1 169 ? 20.484 -0.359 -4.438 1.00 84.94 169 LEU A N 1
ATOM 1300 C CA . LEU A 1 169 ? 19.762 0.547 -5.339 1.00 84.94 169 LEU A CA 1
ATOM 1301 C C . LEU A 1 169 ? 19.677 1.959 -4.759 1.00 84.94 169 LEU A C 1
ATOM 1303 O O . LEU A 1 169 ? 19.613 2.074 -3.511 1.00 84.94 169 LEU A O 1
#

Solvent-accessible surface area (backbone atoms only — not comparable to full-atom values): 9008 Å² total; per-residue (Å²): 114,94,90,55,60,69,48,77,66,32,38,61,56,26,61,58,42,52,70,70,36,46,64,52,48,51,48,30,51,51,29,50,52,52,53,52,52,77,76,39,97,76,76,62,66,67,37,53,52,53,19,53,53,49,22,51,56,48,57,68,45,47,56,62,54,53,44,64,76,40,19,66,91,69,71,30,54,89,13,43,55,44,27,53,27,50,52,38,62,48,44,54,67,57,44,48,60,49,32,52,49,19,50,38,40,68,72,63,76,44,56,70,72,54,44,53,53,52,49,54,53,42,48,54,52,39,52,52,50,53,43,52,51,37,50,71,30,32,70,58,57,72,68,55,38,51,50,54,49,52,47,49,52,53,50,44,53,52,40,45,54,51,25,25,53,77,46,75,92

Nearest PDB structures (foldseek):
  8d9p-assembly1_A  TM=2.344E-01  e=5.985E+00  synthetic construct